Protein AF-A0ABD1U3Q6-F1 (afdb_monomer)

Structure (mmCIF, N/CA/C/O backbone):
data_AF-A0ABD1U3Q6-F1
#
_entry.id   AF-A0ABD1U3Q6-F1
#
loop_
_atom_site.group_PDB
_atom_site.id
_atom_site.type_symbol
_atom_site.label_atom_id
_atom_site.label_alt_id
_atom_site.label_comp_id
_atom_site.label_asym_id
_atom_site.label_entity_id
_atom_site.label_seq_id
_atom_site.pdbx_PDB_ins_code
_atom_site.Cartn_x
_atom_site.Cartn_y
_atom_site.Cartn_z
_atom_site.occupancy
_atom_site.B_iso_or_equiv
_atom_site.auth_seq_id
_atom_site.auth_comp_id
_atom_site.auth_asym_id
_atom_site.auth_atom_id
_atom_site.pdbx_PDB_model_num
ATOM 1 N N . MET A 1 1 ? -22.854 -35.285 -17.692 1.00 51.84 1 MET A N 1
ATOM 2 C CA . MET A 1 1 ? -22.596 -33.832 -17.817 1.00 51.84 1 MET A CA 1
ATOM 3 C C . MET A 1 1 ? -23.187 -33.390 -19.145 1.00 51.84 1 MET A C 1
ATOM 5 O O . MET A 1 1 ? -22.808 -33.959 -20.157 1.00 51.84 1 MET A O 1
ATOM 9 N N . ASN A 1 2 ? -24.172 -32.489 -19.131 1.00 74.31 2 ASN A N 1
ATOM 10 C CA . ASN A 1 2 ? -24.907 -32.081 -20.336 1.00 74.31 2 ASN A CA 1
ATOM 11 C C . ASN A 1 2 ? -24.056 -31.114 -21.170 1.00 74.31 2 ASN A C 1
ATOM 13 O O . ASN A 1 2 ? -23.515 -30.155 -20.618 1.00 74.31 2 ASN A O 1
ATOM 17 N N . ALA A 1 3 ? -23.935 -31.371 -22.475 1.00 73.62 3 ALA A N 1
ATOM 18 C CA . ALA A 1 3 ? -23.135 -30.5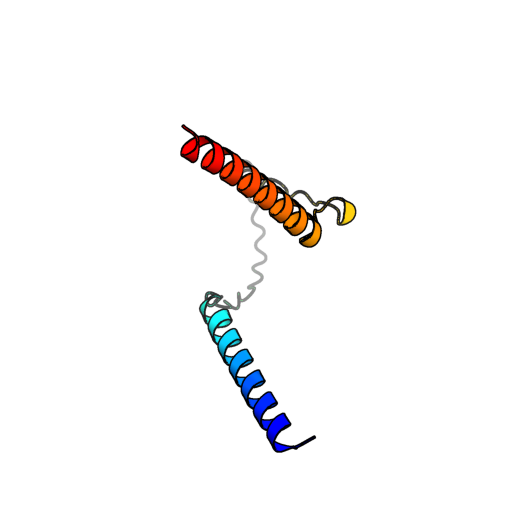61 -23.398 1.00 73.62 3 ALA A CA 1
ATOM 19 C C . ALA A 1 3 ? -23.612 -29.098 -23.441 1.00 73.62 3 ALA A C 1
ATOM 21 O O . ALA A 1 3 ? -22.793 -28.184 -23.353 1.00 73.62 3 ALA A O 1
ATOM 22 N N . ASP A 1 4 ? -24.929 -28.888 -23.419 1.00 78.56 4 ASP A N 1
ATOM 23 C CA . ASP A 1 4 ? -25.542 -27.555 -23.447 1.00 78.56 4 ASP A CA 1
ATOM 24 C C . ASP A 1 4 ? -25.165 -26.708 -22.223 1.00 78.56 4 ASP A C 1
ATOM 26 O O . ASP A 1 4 ? -24.863 -25.524 -22.341 1.00 78.56 4 ASP A O 1
ATOM 30 N N . ALA A 1 5 ? -25.076 -27.325 -21.039 1.00 80.19 5 ALA A N 1
ATOM 31 C CA . ALA A 1 5 ? -24.696 -26.625 -19.810 1.00 80.19 5 ALA A CA 1
ATOM 32 C C . ALA A 1 5 ? -23.228 -26.155 -19.837 1.00 80.19 5 ALA A C 1
ATOM 34 O O . ALA A 1 5 ? -22.880 -25.124 -19.254 1.00 80.19 5 ALA A O 1
ATOM 35 N N . MET A 1 6 ? -22.357 -26.902 -20.522 1.00 79.06 6 MET A N 1
ATOM 36 C CA . MET A 1 6 ? -20.952 -26.531 -20.706 1.00 79.06 6 MET A CA 1
ATOM 37 C C . MET A 1 6 ? -20.799 -25.433 -21.757 1.00 79.06 6 MET A C 1
ATOM 39 O O . MET A 1 6 ? -19.998 -24.514 -21.568 1.00 79.06 6 MET A O 1
ATOM 43 N N . GLU A 1 7 ? -21.589 -25.492 -22.828 1.00 82.75 7 GLU A N 1
ATOM 44 C CA . GLU A 1 7 ? -21.596 -24.458 -23.858 1.00 82.75 7 GLU A CA 1
ATOM 45 C C . GLU A 1 7 ? -22.111 -23.123 -23.308 1.00 82.75 7 GLU A C 1
ATOM 47 O O . GLU A 1 7 ? -21.489 -22.079 -23.524 1.00 82.75 7 GLU A O 1
ATOM 52 N N . GLU A 1 8 ? -23.187 -23.149 -22.523 1.00 83.56 8 GLU A N 1
ATOM 53 C CA . GLU A 1 8 ? -23.762 -21.956 -21.902 1.00 83.56 8 GLU A CA 1
ATOM 54 C C . GLU A 1 8 ? -22.801 -21.322 -20.881 1.00 83.56 8 GLU A C 1
ATOM 56 O O . GLU A 1 8 ? -22.617 -20.100 -20.853 1.00 83.56 8 GLU A O 1
ATOM 61 N N . ARG A 1 9 ? -22.100 -22.152 -20.093 1.00 86.00 9 ARG A N 1
ATOM 62 C CA . ARG A 1 9 ? -21.017 -21.690 -19.210 1.00 86.00 9 ARG A CA 1
ATOM 63 C C . ARG A 1 9 ? -19.885 -21.046 -20.012 1.00 86.00 9 ARG A C 1
ATOM 65 O O . ARG A 1 9 ? -19.376 -20.002 -19.610 1.00 86.00 9 ARG A O 1
ATOM 72 N N . GLY A 1 10 ? -19.510 -21.637 -21.145 1.00 87.94 10 GLY A N 1
ATOM 73 C CA . GLY A 1 10 ? -18.492 -21.091 -22.042 1.00 87.94 10 GLY A CA 1
ATOM 74 C C . GLY A 1 10 ? -18.889 -19.741 -22.642 1.00 87.94 10 GLY A C 1
ATOM 75 O O . GLY A 1 10 ? -18.062 -18.831 -22.687 1.00 87.94 10 GLY A O 1
ATOM 76 N N . ARG A 1 11 ? -20.155 -19.581 -23.048 1.00 88.88 11 ARG A N 1
ATOM 77 C CA . ARG A 1 11 ? -20.689 -18.305 -23.556 1.00 88.88 11 ARG A CA 1
ATOM 78 C C . ARG A 1 11 ? -20.595 -17.205 -22.500 1.00 88.88 11 ARG A C 1
ATOM 80 O O . ARG A 1 11 ? -20.008 -16.164 -22.779 1.00 88.88 11 ARG A O 1
ATOM 87 N N . ARG A 1 12 ? -21.042 -17.485 -21.271 1.00 89.12 12 ARG A N 1
ATOM 88 C CA . ARG A 1 12 ? -20.961 -16.535 -20.146 1.00 89.12 12 ARG A CA 1
ATOM 89 C C . ARG A 1 12 ? -19.528 -16.121 -19.807 1.00 89.12 12 ARG A C 1
ATOM 91 O O . ARG A 1 12 ? -19.292 -14.975 -19.441 1.00 89.12 12 ARG A O 1
ATOM 98 N N . ILE A 1 13 ? -18.564 -17.038 -19.904 1.00 92.56 13 ILE A N 1
ATOM 99 C CA . ILE A 1 13 ? -17.151 -16.725 -19.638 1.00 92.56 13 ILE A CA 1
ATOM 100 C C . ILE A 1 13 ? -16.587 -15.802 -20.721 1.00 92.56 13 ILE A C 1
ATOM 102 O O . ILE A 1 13 ? -15.936 -14.814 -20.390 1.00 92.56 13 ILE A O 1
ATOM 106 N N . ARG A 1 14 ? -16.858 -16.096 -21.999 1.00 92.75 14 ARG A N 1
ATOM 107 C CA . ARG A 1 14 ? -16.397 -15.257 -23.116 1.00 92.75 14 ARG A CA 1
ATOM 108 C C . ARG A 1 14 ? -16.978 -13.849 -23.048 1.00 92.75 14 ARG A C 1
ATOM 110 O O . ARG A 1 14 ? -16.241 -12.890 -23.223 1.00 92.75 14 ARG A O 1
ATOM 117 N N . GLU A 1 15 ? -18.264 -13.736 -22.737 1.00 90.00 15 GLU A N 1
ATOM 118 C CA . GLU A 1 15 ? -18.942 -12.448 -22.581 1.00 90.00 15 GLU A CA 1
ATOM 119 C C . GLU A 1 15 ? -18.334 -11.613 -21.442 1.00 90.00 15 GLU A C 1
ATOM 121 O O . GLU A 1 15 ? -18.021 -10.442 -21.634 1.00 90.00 15 GLU A O 1
ATOM 126 N N . LYS A 1 16 ? -18.062 -12.230 -20.283 1.00 90.25 16 LYS A N 1
ATOM 127 C CA . LYS A 1 16 ? -17.394 -11.550 -19.160 1.00 90.25 16 LYS A CA 1
ATOM 128 C C . LYS A 1 16 ? -15.972 -11.095 -19.486 1.00 90.25 16 LYS A C 1
ATOM 130 O O . LYS A 1 16 ? -15.567 -10.024 -19.048 1.00 90.25 16 LYS A O 1
ATOM 135 N N . LEU A 1 17 ? -15.212 -11.911 -20.218 1.00 90.25 17 LEU A N 1
ATOM 136 C CA . LEU A 1 17 ? -13.857 -11.554 -20.643 1.00 90.25 17 LEU A CA 1
ATOM 137 C C . LEU A 1 17 ? -13.870 -10.385 -21.629 1.00 90.25 17 LEU A C 1
ATOM 139 O O . LEU A 1 17 ? -13.052 -9.483 -21.492 1.00 90.25 17 LEU A O 1
ATOM 143 N N . LEU A 1 18 ? -14.817 -10.379 -22.569 1.00 91.50 18 LEU A N 1
ATOM 144 C CA . LEU A 1 18 ? -14.981 -9.288 -23.526 1.00 91.50 18 LEU A CA 1
ATOM 145 C C . LEU A 1 18 ? -15.315 -7.971 -22.817 1.00 91.50 18 LEU A C 1
ATOM 147 O O . LEU A 1 18 ? -14.706 -6.950 -23.114 1.00 91.50 18 LEU A O 1
ATOM 151 N N . LEU A 1 19 ? -16.238 -8.005 -21.850 1.00 89.12 19 LEU A N 1
ATOM 152 C CA . LEU A 1 19 ? -16.620 -6.818 -21.083 1.00 89.12 19 LEU A CA 1
ATOM 153 C C . LEU A 1 19 ? -15.423 -6.235 -20.317 1.00 89.12 19 LEU A C 1
ATOM 155 O O . LEU A 1 19 ? -15.173 -5.037 -20.380 1.00 89.12 19 LEU A O 1
ATOM 159 N N . ARG A 1 20 ? -14.647 -7.100 -19.650 1.00 85.38 20 ARG A N 1
ATOM 160 C CA . ARG A 1 20 ? -13.434 -6.695 -18.932 1.00 85.38 20 ARG A CA 1
ATOM 161 C C . ARG A 1 20 ? -12.386 -6.102 -19.875 1.00 85.38 20 ARG A C 1
ATOM 163 O O . ARG A 1 20 ? -11.775 -5.104 -19.528 1.00 85.38 20 ARG A O 1
ATOM 170 N N . GLN A 1 21 ? -12.181 -6.704 -21.047 1.00 85.75 21 GLN A N 1
ATOM 171 C CA . GLN A 1 21 ? -11.232 -6.189 -22.035 1.00 85.75 21 GLN A CA 1
ATOM 172 C C . GLN A 1 21 ? -11.640 -4.799 -22.534 1.00 85.75 21 GLN A C 1
ATOM 174 O O . GLN A 1 21 ? -10.779 -3.948 -22.702 1.00 85.75 21 GLN A O 1
ATOM 179 N N . GLN A 1 22 ? -12.936 -4.556 -22.744 1.00 85.31 22 GLN A N 1
ATOM 180 C CA . GLN A 1 22 ? -13.432 -3.235 -23.140 1.00 85.31 22 GLN A CA 1
ATOM 181 C C . GLN A 1 22 ? -13.263 -2.194 -22.030 1.00 85.31 22 GLN A C 1
ATOM 183 O O . GLN A 1 22 ? -12.884 -1.065 -22.316 1.00 85.31 22 GLN A O 1
ATOM 188 N N . GLU A 1 23 ? -13.515 -2.566 -20.774 1.00 81.62 23 GLU A N 1
ATOM 189 C CA . GLU A 1 23 ? -13.287 -1.689 -19.620 1.00 81.62 23 GLU A CA 1
ATOM 190 C C . GLU A 1 23 ? -11.796 -1.355 -19.451 1.00 81.62 23 GLU A C 1
ATOM 192 O O . GLU A 1 23 ? -11.443 -0.196 -19.259 1.00 81.62 23 GLU A O 1
A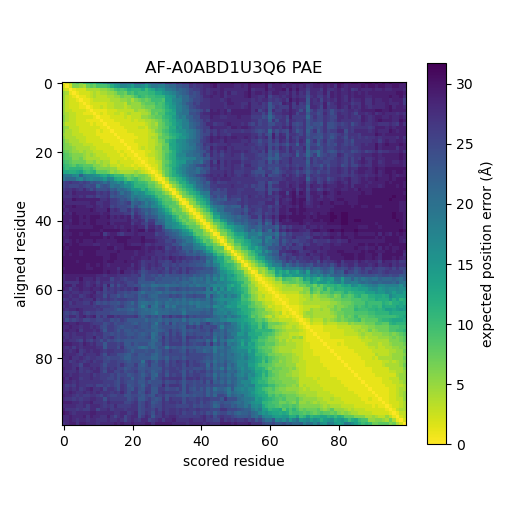TOM 197 N N . GLU A 1 24 ? -10.915 -2.348 -19.593 1.00 78.31 24 GLU A N 1
ATOM 198 C CA . GLU A 1 24 ? -9.459 -2.176 -19.527 1.00 78.31 24 GLU A CA 1
ATOM 199 C C . GLU A 1 24 ? -8.935 -1.317 -20.688 1.00 78.31 24 GLU A C 1
ATOM 201 O O . GLU A 1 24 ? -8.146 -0.406 -20.462 1.00 78.31 24 GLU A O 1
ATOM 206 N N . ALA A 1 25 ? -9.440 -1.531 -21.906 1.00 78.75 25 ALA A N 1
ATOM 207 C CA . ALA A 1 25 ? -9.097 -0.721 -23.074 1.00 78.75 25 ALA A CA 1
ATOM 208 C C . ALA A 1 25 ? -9.617 0.724 -22.981 1.00 78.75 25 ALA A C 1
ATOM 210 O O . ALA A 1 25 ? -8.990 1.619 -23.523 1.00 78.75 25 ALA A O 1
ATOM 211 N N . ALA A 1 26 ? -10.738 0.969 -22.294 1.00 76.69 26 ALA A N 1
ATOM 212 C CA . ALA A 1 26 ? -11.243 2.324 -22.058 1.00 76.69 26 ALA A CA 1
ATOM 213 C C . ALA A 1 26 ? -10.488 3.062 -20.935 1.00 76.69 26 ALA A C 1
ATOM 215 O O . ALA A 1 26 ? -10.534 4.290 -20.870 1.00 76.69 26 ALA A O 1
ATOM 216 N N . LEU A 1 27 ? -9.843 2.322 -20.026 1.00 70.12 27 LEU A N 1
ATOM 217 C CA . LEU A 1 27 ? -9.031 2.863 -18.930 1.00 70.12 27 LEU A CA 1
ATOM 218 C C . LEU A 1 27 ? -7.563 3.068 -19.319 1.00 70.12 27 LEU A C 1
ATOM 220 O O . LEU A 1 27 ? -6.886 3.881 -18.691 1.00 70.12 27 LEU A O 1
ATOM 224 N N . MET A 1 28 ? -7.077 2.343 -20.326 1.00 60.97 28 MET A N 1
ATOM 225 C CA . MET A 1 28 ? -5.802 2.626 -20.975 1.00 60.97 28 MET A CA 1
ATOM 226 C C . MET A 1 28 ? -6.016 3.845 -21.887 1.00 60.97 28 MET A C 1
ATOM 228 O O . MET A 1 28 ? -6.803 3.743 -22.828 1.00 60.97 28 MET A O 1
ATOM 232 N N . PRO A 1 29 ? -5.393 5.010 -21.628 1.00 58.53 29 PRO A N 1
ATOM 233 C CA . PRO A 1 29 ? -5.323 6.040 -22.660 1.00 58.53 29 PRO A CA 1
ATOM 234 C C . PRO A 1 29 ? -4.6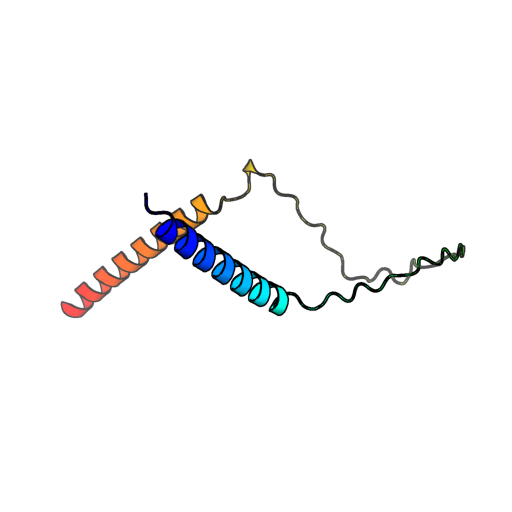89 5.412 -23.909 1.00 58.53 29 PRO A C 1
ATOM 236 O O . PRO A 1 29 ? -3.787 4.587 -23.769 1.00 58.53 29 PRO A O 1
ATOM 239 N N . GLU A 1 30 ? -5.182 5.750 -25.104 1.00 58.53 30 GLU A N 1
ATOM 240 C CA . GLU A 1 30 ? -4.501 5.404 -26.355 1.00 58.53 30 GLU A CA 1
ATOM 241 C C . GLU A 1 30 ? -3.068 5.945 -26.250 1.00 58.53 30 GLU A C 1
ATOM 243 O O . GLU A 1 30 ? -2.845 7.149 -26.356 1.00 58.53 30 GLU A O 1
ATOM 248 N N . GLU A 1 31 ? -2.100 5.076 -25.951 1.00 51.78 31 GLU A N 1
ATOM 249 C CA . GLU A 1 31 ? -0.708 5.366 -26.256 1.00 51.78 31 GLU A CA 1
ATOM 250 C C . GLU A 1 31 ? -0.663 5.386 -27.782 1.00 51.78 31 GLU A C 1
ATOM 252 O O . GLU A 1 31 ? -0.722 4.340 -28.429 1.00 51.78 31 GLU A O 1
ATOM 257 N N . GLU A 1 32 ? -0.691 6.587 -28.361 1.00 48.53 32 GLU A N 1
ATOM 258 C CA . GLU A 1 32 ? -0.276 6.783 -29.741 1.00 48.53 32 GLU A CA 1
ATOM 259 C C . GLU A 1 32 ? 1.135 6.193 -29.834 1.00 48.53 32 GLU A C 1
ATOM 261 O O . GLU A 1 32 ? 2.094 6.754 -29.304 1.00 48.53 32 GLU A O 1
ATOM 266 N N . GLU A 1 33 ? 1.251 5.011 -30.443 1.00 48.59 33 GLU A N 1
ATOM 267 C CA . GLU A 1 33 ? 2.515 4.511 -30.968 1.00 48.59 33 GLU A CA 1
ATOM 268 C C . GLU A 1 33 ? 2.924 5.487 -32.081 1.00 48.59 33 GLU A C 1
ATOM 270 O O . GLU A 1 33 ? 2.687 5.248 -33.265 1.00 48.59 33 GLU A O 1
ATOM 275 N N . GLU A 1 34 ? 3.482 6.641 -31.706 1.00 43.41 34 GLU A N 1
ATOM 276 C CA . GLU A 1 34 ? 4.362 7.377 -32.601 1.00 43.41 34 GLU A CA 1
ATOM 277 C C . GLU A 1 34 ? 5.507 6.413 -32.917 1.00 43.41 34 GLU A C 1
ATOM 279 O O . GLU A 1 34 ? 6.385 6.161 -32.089 1.00 43.41 34 GLU A O 1
ATOM 284 N N . GLU A 1 35 ? 5.465 5.819 -34.113 1.00 46.91 35 GLU A N 1
ATOM 285 C CA . GLU A 1 35 ? 6.662 5.312 -34.769 1.00 46.91 35 GLU A CA 1
ATOM 286 C C . GLU A 1 35 ? 7.625 6.499 -34.864 1.00 46.91 35 GLU A C 1
ATOM 288 O O . GLU A 1 35 ? 7.561 7.310 -35.787 1.00 46.91 35 GLU A O 1
ATOM 293 N N . VAL A 1 36 ? 8.483 6.646 -33.856 1.00 48.28 36 VAL A N 1
ATOM 294 C CA . VAL A 1 36 ? 9.643 7.521 -33.937 1.00 48.28 36 VAL A CA 1
ATOM 295 C C . VAL A 1 36 ? 10.523 6.895 -35.012 1.00 48.28 36 VAL A C 1
ATOM 297 O O . VAL A 1 36 ? 11.209 5.904 -34.764 1.00 48.28 36 VAL A O 1
ATOM 300 N N . GLU A 1 37 ? 10.447 7.424 -36.234 1.00 44.59 37 GLU A N 1
ATOM 301 C CA . GLU A 1 37 ? 11.503 7.254 -37.225 1.00 44.59 37 GLU A CA 1
ATOM 302 C C . GLU A 1 37 ? 12.794 7.718 -36.541 1.00 44.59 37 GLU A C 1
ATOM 304 O O . GLU A 1 37 ? 13.013 8.911 -36.331 1.00 44.59 37 GLU A O 1
ATOM 309 N N . GLU A 1 38 ? 13.617 6.762 -36.106 1.00 44.12 38 GLU A N 1
ATOM 310 C CA . GLU A 1 38 ? 14.991 7.018 -35.694 1.00 44.12 38 GLU A CA 1
ATOM 311 C C . GLU A 1 38 ? 15.761 7.472 -36.945 1.00 44.12 38 GLU A C 1
ATOM 313 O O . GLU A 1 38 ? 16.442 6.688 -37.607 1.00 44.12 38 GLU A O 1
ATOM 318 N N . GLU A 1 39 ? 15.630 8.747 -37.317 1.00 44.03 39 GLU A N 1
ATOM 319 C CA . GLU A 1 39 ? 16.665 9.410 -38.100 1.00 44.03 39 GLU A CA 1
ATOM 320 C C . GLU A 1 39 ? 17.896 9.507 -37.191 1.00 44.03 39 GLU A C 1
ATOM 322 O O . GLU A 1 39 ? 17.994 10.377 -36.324 1.00 44.03 39 GLU A O 1
ATOM 327 N N . GLU A 1 40 ? 18.832 8.569 -37.359 1.00 45.78 40 GLU A N 1
ATOM 328 C CA . GLU A 1 40 ? 20.200 8.686 -36.854 1.00 45.78 40 GLU A CA 1
ATOM 329 C C . GLU A 1 40 ? 20.884 9.895 -37.529 1.00 45.78 40 GLU A C 1
ATOM 331 O O . GLU A 1 40 ? 21.704 9.756 -38.438 1.00 45.78 40 GLU A O 1
ATOM 336 N N . GLU A 1 41 ? 20.552 11.116 -37.100 1.00 44.81 41 GLU A N 1
ATOM 337 C CA . GLU A 1 41 ? 21.426 12.268 -37.297 1.00 44.81 41 GLU A CA 1
ATOM 338 C C . GLU A 1 41 ? 22.608 12.126 -36.332 1.00 44.81 41 GLU A C 1
ATOM 340 O O . GLU A 1 41 ? 22.553 12.511 -35.161 1.00 44.81 41 GLU A O 1
ATOM 345 N N . GLU A 1 42 ? 23.705 11.566 -36.842 1.00 49.19 42 GLU A N 1
ATOM 346 C CA . GLU A 1 42 ? 25.032 11.597 -36.222 1.00 49.19 42 GLU A CA 1
ATOM 347 C C . GLU A 1 42 ? 25.529 13.057 -36.175 1.00 49.19 42 GLU A C 1
ATOM 349 O O . GLU A 1 42 ? 26.351 13.504 -36.975 1.00 49.19 42 GLU A O 1
ATOM 354 N N . SER A 1 43 ? 24.961 13.851 -35.267 1.00 56.47 43 SER A N 1
ATOM 355 C CA . SER A 1 43 ? 25.392 15.218 -35.000 1.00 56.47 43 SER A CA 1
ATOM 356 C C . SER A 1 43 ? 26.296 15.230 -33.767 1.00 56.47 43 SER A C 1
ATOM 358 O O . SER A 1 43 ? 25.865 15.045 -32.630 1.00 56.47 43 SER A O 1
ATOM 360 N N . GLU A 1 44 ? 27.593 15.446 -33.984 1.00 57.34 44 GLU A N 1
ATOM 361 C CA . GLU A 1 44 ? 28.540 15.716 -32.900 1.00 57.34 44 GLU A CA 1
ATOM 362 C C . GLU A 1 44 ? 28.292 17.133 -32.345 1.00 57.34 44 GLU A C 1
ATOM 364 O O . GLU A 1 44 ? 28.980 18.094 -32.692 1.00 57.34 44 GLU A O 1
ATOM 369 N N . TYR A 1 45 ? 27.270 17.287 -31.497 1.00 59.75 45 TYR A N 1
ATOM 370 C CA . TYR A 1 45 ? 27.072 18.507 -30.713 1.00 59.75 45 TYR A CA 1
ATOM 371 C C . TYR A 1 45 ? 27.950 18.465 -29.456 1.00 59.75 45 TYR A C 1
ATOM 373 O O . TYR A 1 45 ? 27.688 17.714 -28.518 1.00 59.75 45 TYR A O 1
ATOM 381 N N . GLU A 1 46 ? 28.961 19.335 -29.387 1.00 58.53 46 GLU A N 1
ATOM 382 C CA . GLU A 1 46 ? 29.602 19.695 -28.118 1.00 58.53 46 GLU A CA 1
ATOM 383 C C . GLU A 1 46 ? 28.605 20.510 -27.276 1.00 58.53 46 GLU A C 1
ATOM 385 O O . GLU A 1 46 ? 28.572 21.743 -27.303 1.00 58.53 46 GLU A O 1
ATOM 390 N N . THR A 1 47 ? 27.736 19.830 -26.527 1.00 59.00 47 THR A N 1
ATOM 391 C CA . THR A 1 47 ? 26.897 20.492 -25.527 1.00 59.00 47 THR A CA 1
ATOM 392 C C . THR A 1 47 ? 27.786 20.981 -24.382 1.00 59.00 47 THR A C 1
ATOM 394 O O . THR A 1 47 ? 28.202 20.186 -23.540 1.00 59.00 47 THR A O 1
ATOM 397 N N . ASN A 1 48 ? 28.042 22.291 -24.294 1.00 60.19 48 ASN A N 1
ATOM 398 C CA . ASN A 1 48 ? 28.643 22.948 -23.120 1.00 60.19 48 ASN A CA 1
ATOM 399 C C . ASN A 1 48 ? 27.642 23.009 -21.938 1.00 60.19 48 ASN A C 1
ATOM 401 O O . ASN A 1 48 ? 27.432 24.049 -21.318 1.00 60.19 48 ASN A O 1
ATOM 405 N N . SER A 1 49 ? 26.950 21.896 -21.673 1.00 60.06 49 SER A N 1
ATOM 406 C CA . SER A 1 49 ? 25.798 21.780 -20.771 1.00 60.06 49 SER A CA 1
ATOM 407 C C . SER A 1 49 ? 26.213 21.603 -19.304 1.00 60.06 49 SER A C 1
ATOM 409 O O . SER A 1 49 ? 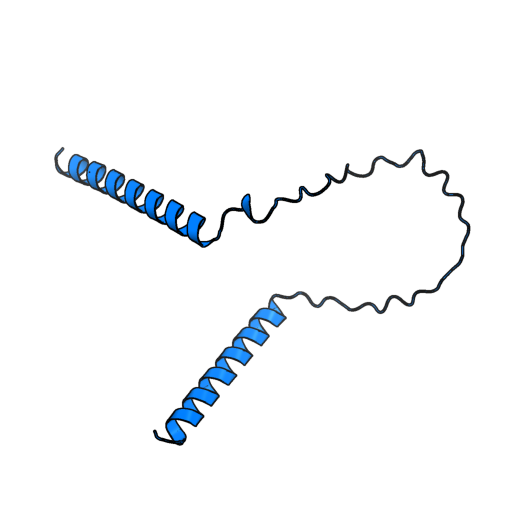25.571 20.870 -18.553 1.00 60.06 49 SER A O 1
ATOM 411 N N . GLU A 1 50 ? 27.290 22.265 -18.877 1.00 58.56 50 GLU A N 1
ATOM 412 C CA . GLU A 1 50 ? 27.673 22.313 -17.460 1.00 58.56 50 GLU A CA 1
ATOM 413 C C . GLU A 1 50 ?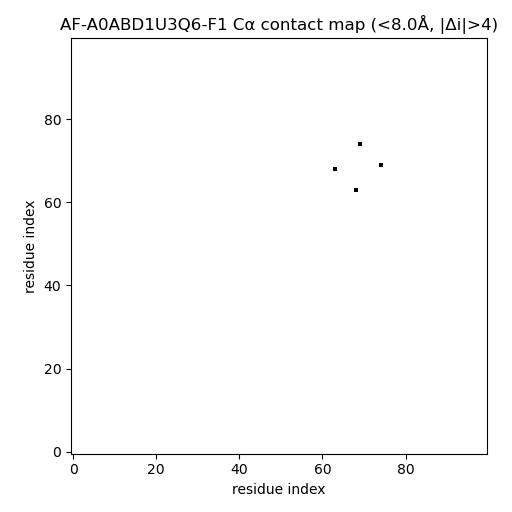 26.839 23.355 -16.678 1.00 58.56 50 GLU A C 1
ATOM 415 O O . GLU A 1 50 ? 26.755 23.282 -15.455 1.00 58.56 50 GLU A O 1
ATOM 420 N N . GLU A 1 51 ? 26.147 24.281 -17.362 1.00 55.16 51 GLU A N 1
ATOM 421 C CA . GLU A 1 51 ? 25.406 25.385 -16.720 1.00 55.16 51 GLU A CA 1
ATOM 422 C C . GLU A 1 51 ? 23.880 25.159 -16.577 1.00 55.16 51 GLU A C 1
ATOM 424 O O . GLU A 1 51 ? 23.225 25.882 -15.830 1.00 55.16 51 GLU A O 1
ATOM 429 N N . GLU A 1 52 ? 23.302 24.113 -17.186 1.00 53.06 52 GLU A N 1
ATOM 430 C CA . GLU A 1 52 ? 21.861 23.789 -17.075 1.00 53.06 52 GLU A CA 1
ATOM 431 C C . GLU A 1 52 ? 21.586 22.464 -16.336 1.00 53.06 52 GLU A C 1
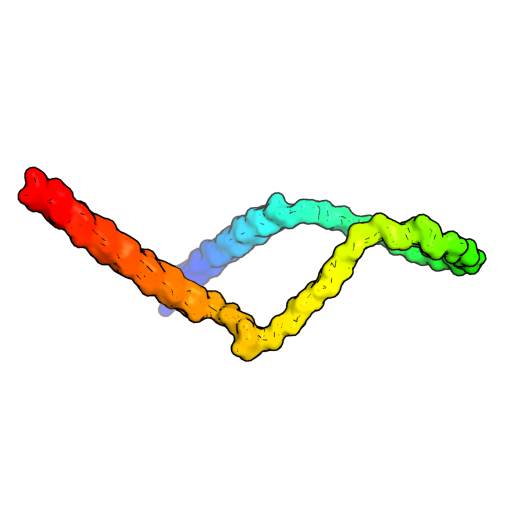ATOM 433 O O . GLU A 1 52 ? 20.529 21.852 -16.460 1.00 53.06 52 GLU A O 1
ATOM 438 N N . MET A 1 53 ? 22.508 22.003 -15.486 1.00 58.22 53 MET A N 1
ATOM 439 C CA . MET A 1 53 ? 22.242 20.875 -14.583 1.00 58.22 53 MET A CA 1
ATOM 440 C C . MET A 1 53 ? 21.476 21.330 -13.327 1.00 58.22 53 MET A C 1
ATOM 442 O O . MET A 1 53 ? 21.818 20.976 -12.202 1.00 58.22 53 MET A O 1
ATOM 446 N N . MET A 1 54 ? 20.419 22.124 -13.500 1.00 60.88 54 MET A N 1
ATOM 447 C CA . MET A 1 54 ? 19.418 22.349 -12.450 1.00 60.88 54 MET A CA 1
ATOM 448 C C . MET A 1 54 ? 18.122 21.600 -12.784 1.00 60.88 54 MET A C 1
ATOM 450 O O . MET A 1 54 ? 17.017 22.064 -12.520 1.00 60.88 54 MET A O 1
ATOM 454 N N . GLY A 1 55 ? 18.268 20.406 -13.368 1.00 65.19 55 GLY A N 1
ATOM 455 C CA . GLY A 1 55 ? 17.206 19.414 -13.430 1.00 65.19 55 GLY A CA 1
ATOM 456 C C . GLY A 1 55 ? 16.825 18.991 -12.015 1.00 65.19 55 GLY A C 1
ATOM 457 O O . GLY A 1 55 ? 17.690 18.821 -11.153 1.00 65.19 55 GLY A O 1
ATOM 458 N N . ILE A 1 56 ? 15.523 18.847 -11.763 1.00 68.31 56 ILE A N 1
ATOM 459 C CA . ILE A 1 56 ? 14.985 18.266 -10.528 1.00 68.31 56 ILE A CA 1
ATOM 460 C C . ILE A 1 56 ? 15.835 17.041 -10.193 1.00 68.31 56 ILE A C 1
ATOM 462 O O . ILE A 1 56 ? 15.947 16.139 -11.021 1.00 68.31 56 ILE A O 1
ATOM 466 N N . ALA A 1 57 ? 16.470 17.028 -9.019 1.00 75.88 57 ALA A N 1
ATOM 467 C CA . ALA A 1 57 ? 17.301 15.907 -8.607 1.00 75.88 57 ALA A CA 1
ATOM 468 C C . ALA A 1 57 ? 16.449 14.632 -8.648 1.00 75.88 57 ALA A C 1
ATOM 470 O O . ALA A 1 57 ? 15.610 14.408 -7.773 1.00 75.88 57 ALA A O 1
ATOM 471 N N . MET A 1 58 ? 16.621 13.820 -9.694 1.00 79.44 58 MET A N 1
ATOM 472 C CA . MET A 1 58 ? 15.908 12.560 -9.826 1.00 79.44 58 MET A CA 1
ATOM 473 C C . MET A 1 58 ? 16.404 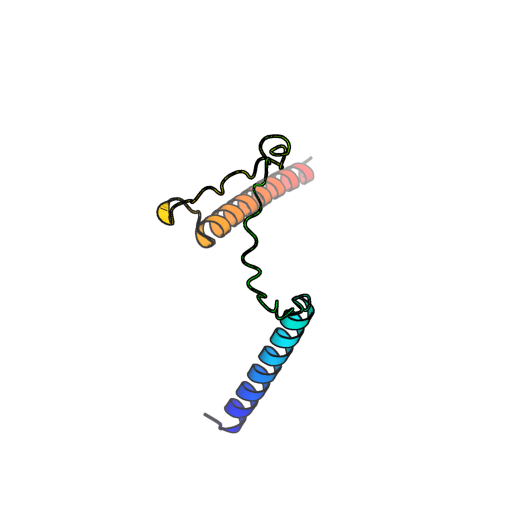11.647 -8.710 1.00 79.44 58 MET A C 1
ATOM 475 O O . MET A 1 58 ? 17.542 11.175 -8.717 1.00 79.44 58 MET A O 1
ATOM 479 N N . VAL A 1 59 ? 15.561 11.446 -7.698 1.00 84.12 59 VAL A N 1
ATOM 480 C CA . VAL A 1 59 ? 15.877 10.548 -6.592 1.00 84.12 59 VAL A CA 1
ATOM 481 C C . VAL A 1 59 ? 15.933 9.136 -7.155 1.00 84.12 59 VAL A C 1
ATOM 483 O O . VAL A 1 59 ? 14.950 8.624 -7.688 1.00 84.12 59 VAL A O 1
ATOM 486 N N . LYS A 1 60 ? 17.098 8.498 -7.034 1.00 87.81 60 LYS A N 1
ATOM 487 C CA . LYS A 1 60 ? 17.279 7.106 -7.440 1.00 87.81 60 LYS A CA 1
ATOM 488 C C . LYS A 1 60 ? 16.257 6.228 -6.713 1.00 87.81 60 LYS A C 1
ATOM 490 O O . LYS A 1 60 ? 16.212 6.223 -5.483 1.00 87.81 60 LYS A O 1
ATOM 495 N N . SER A 1 61 ? 15.470 5.462 -7.468 1.00 87.75 61 SER A N 1
ATOM 496 C CA . SER A 1 61 ? 14.525 4.503 -6.895 1.00 87.75 61 SER A CA 1
ATOM 497 C C . SER A 1 61 ? 15.259 3.498 -6.006 1.00 87.75 61 SER A C 1
ATOM 499 O O . SER A 1 61 ? 16.280 2.931 -6.412 1.00 87.75 61 SER A O 1
ATOM 501 N N . VAL A 1 62 ? 14.730 3.239 -4.814 1.00 89.31 62 VAL A N 1
ATOM 502 C CA . VAL A 1 62 ? 15.287 2.239 -3.899 1.00 89.31 62 VAL A CA 1
ATOM 503 C C . VAL A 1 62 ? 14.784 0.855 -4.302 1.00 89.31 62 VAL A C 1
ATOM 505 O O . VAL A 1 62 ? 13.582 0.606 -4.353 1.00 89.31 62 VAL A O 1
ATOM 508 N N . PHE A 1 63 ? 15.706 -0.066 -4.577 1.00 92.31 63 PHE A N 1
ATOM 509 C CA . PHE A 1 63 ? 15.369 -1.466 -4.814 1.00 92.31 63 PHE A CA 1
ATOM 510 C C . PHE A 1 63 ? 15.250 -2.209 -3.479 1.00 92.31 63 PHE A C 1
ATOM 512 O O . PHE A 1 63 ? 16.247 -2.406 -2.790 1.00 92.31 63 PHE A O 1
ATOM 519 N N . VAL A 1 64 ? 14.040 -2.645 -3.131 1.00 90.44 64 VAL A N 1
ATOM 520 C CA . VAL A 1 64 ? 13.773 -3.463 -1.933 1.00 90.44 64 VAL A CA 1
ATOM 521 C C . VAL A 1 64 ? 13.819 -4.946 -2.307 1.00 90.44 64 VAL A C 1
ATOM 523 O O . VAL A 1 64 ? 13.218 -5.329 -3.317 1.00 90.44 64 VAL A O 1
ATOM 526 N N . SER A 1 65 ? 14.491 -5.806 -1.537 1.00 94.44 65 SER A N 1
ATOM 527 C CA . SER A 1 65 ? 14.539 -7.247 -1.841 1.00 94.44 65 SER A CA 1
ATOM 528 C C . SER A 1 65 ? 13.194 -7.938 -1.568 1.00 94.44 65 SER A C 1
ATOM 530 O O . SER A 1 65 ? 12.386 -7.455 -0.785 1.00 94.44 65 SER A O 1
ATOM 532 N N . LYS A 1 66 ? 12.919 -9.090 -2.201 1.00 89.19 66 LYS A N 1
ATOM 533 C CA . LYS A 1 66 ? 11.639 -9.807 -2.008 1.00 89.19 66 LYS A CA 1
ATOM 534 C C . LYS A 1 66 ? 11.384 -10.220 -0.555 1.00 89.19 66 LYS A C 1
ATOM 536 O O . LYS A 1 66 ? 10.229 -10.292 -0.165 1.00 89.19 66 LYS A O 1
ATOM 541 N N . SER A 1 67 ? 12.439 -10.495 0.208 1.00 88.56 67 SER A N 1
ATOM 542 C CA . SER A 1 67 ? 12.342 -10.903 1.613 1.00 88.56 67 SER A CA 1
ATOM 543 C C . SER A 1 67 ? 11.977 -9.747 2.546 1.00 88.56 67 SER A C 1
ATOM 545 O O . SER A 1 67 ? 11.486 -9.991 3.639 1.00 88.56 67 SER A O 1
ATOM 547 N N . GLU A 1 68 ? 12.237 -8.509 2.125 1.00 87.56 68 GLU A N 1
ATOM 548 C CA . GLU A 1 68 ? 11.985 -7.284 2.897 1.00 87.56 68 GLU A CA 1
ATOM 549 C C . GLU A 1 68 ? 10.680 -6.589 2.487 1.00 87.56 68 GLU A C 1
ATOM 551 O O . GLU A 1 68 ? 10.299 -5.589 3.086 1.00 87.56 68 GLU A O 1
ATOM 556 N N . ARG A 1 69 ? 10.005 -7.083 1.442 1.00 90.69 69 ARG A N 1
ATOM 557 C CA . ARG A 1 69 ? 8.714 -6.554 0.996 1.00 90.69 69 ARG A CA 1
ATOM 558 C C . ARG A 1 69 ? 7.596 -7.229 1.770 1.00 90.69 69 ARG A C 1
ATOM 560 O O . ARG A 1 69 ? 7.513 -8.458 1.784 1.00 90.69 69 ARG A O 1
ATOM 567 N N . ASP A 1 70 ? 6.683 -6.428 2.301 1.00 90.75 70 ASP A N 1
ATOM 568 C CA . ASP A 1 70 ? 5.427 -6.951 2.817 1.00 90.75 70 ASP A CA 1
ATOM 569 C C . ASP A 1 70 ? 4.642 -7.640 1.700 1.00 90.75 70 ASP A C 1
ATOM 571 O O . ASP A 1 70 ? 4.559 -7.167 0.560 1.00 90.75 70 ASP A O 1
ATOM 575 N N . THR A 1 71 ? 4.064 -8.794 2.025 1.00 91.19 71 THR A N 1
ATOM 576 C CA . THR A 1 71 ? 3.171 -9.485 1.097 1.00 91.19 71 THR A CA 1
ATOM 577 C C . THR A 1 71 ? 1.752 -8.965 1.271 1.00 91.19 71 THR A C 1
ATOM 579 O O . THR A 1 71 ? 1.336 -8.601 2.369 1.00 91.19 71 THR A O 1
ATOM 582 N N . ILE A 1 72 ? 0.963 -9.007 0.197 1.00 90.69 72 ILE A N 1
ATOM 583 C CA . ILE A 1 72 ? -0.460 -8.635 0.243 1.00 90.69 72 ILE A CA 1
ATOM 584 C C . ILE A 1 72 ? -1.198 -9.432 1.335 1.00 90.69 72 ILE A C 1
ATOM 586 O O . ILE A 1 72 ? -2.064 -8.895 2.014 1.00 90.69 72 ILE A O 1
ATOM 590 N N . SER A 1 73 ? -0.824 -10.697 1.555 1.00 88.88 73 SER A N 1
ATOM 591 C CA . SER A 1 73 ? -1.438 -11.532 2.592 1.00 88.88 73 SER A CA 1
ATOM 592 C C . SER A 1 73 ? -1.133 -11.050 4.013 1.00 88.88 73 SER A C 1
ATOM 594 O O . SER A 1 73 ? -2.017 -11.106 4.865 1.00 88.88 73 SER A O 1
ATOM 596 N N . GLU A 1 74 ? 0.097 -10.602 4.280 1.00 90.44 74 GLU A N 1
ATOM 597 C CA . GLU A 1 74 ? 0.474 -10.036 5.583 1.00 90.44 74 GLU A CA 1
ATOM 598 C C . GLU A 1 74 ? -0.293 -8.736 5.839 1.00 90.44 74 GLU A C 1
ATOM 600 O O . GLU A 1 74 ? -0.898 -8.578 6.898 1.00 90.44 74 GLU A O 1
ATOM 605 N N . HIS A 1 75 ? -0.356 -7.855 4.835 1.00 92.88 75 HIS A N 1
ATOM 606 C CA . HIS A 1 75 ? -1.073 -6.586 4.944 1.00 92.88 75 HIS A CA 1
ATOM 607 C C . HIS A 1 75 ? -2.565 -6.791 5.233 1.00 92.88 75 HIS A C 1
ATOM 609 O O . HIS A 1 75 ? -3.108 -6.202 6.162 1.00 92.88 75 HIS A O 1
ATOM 615 N N . VAL A 1 76 ? -3.230 -7.672 4.480 1.00 94.38 76 VAL A N 1
ATOM 616 C CA . VAL A 1 76 ? -4.660 -7.968 4.677 1.00 94.38 76 VAL A CA 1
ATOM 617 C C . VAL A 1 76 ? -4.930 -8.536 6.074 1.00 94.38 76 VAL A C 1
ATOM 619 O O . VAL A 1 76 ? -5.955 -8.222 6.677 1.00 94.38 76 VAL A O 1
ATOM 622 N N . ARG A 1 77 ? -4.020 -9.361 6.608 1.00 94.50 77 ARG A N 1
ATOM 623 C CA . ARG A 1 77 ? -4.147 -9.912 7.962 1.00 94.50 77 ARG A CA 1
ATOM 624 C C . ARG A 1 77 ? -4.045 -8.819 9.026 1.00 94.50 77 ARG A C 1
ATOM 626 O O . ARG A 1 77 ? -4.877 -8.799 9.928 1.00 94.50 77 ARG A O 1
ATOM 633 N N . LEU A 1 78 ? -3.054 -7.936 8.911 1.00 94.06 78 LEU A N 1
ATOM 634 C CA . LEU A 1 78 ? -2.857 -6.820 9.841 1.00 94.06 78 LEU A CA 1
ATOM 635 C C . LEU A 1 78 ? -4.045 -5.852 9.817 1.00 94.06 78 LEU A C 1
ATOM 637 O O . LEU A 1 78 ? -4.567 -5.498 10.868 1.00 94.06 78 LEU A O 1
ATOM 641 N N . GLU A 1 79 ? -4.536 -5.500 8.630 1.00 94.00 79 GLU A N 1
ATOM 642 C CA . GLU A 1 79 ? -5.685 -4.602 8.479 1.00 94.00 79 GLU A CA 1
ATOM 643 C C . GLU A 1 79 ? -6.979 -5.208 9.058 1.00 94.00 79 GLU A C 1
ATOM 645 O O . GLU A 1 79 ? -7.802 -4.514 9.656 1.00 94.00 79 GLU A O 1
ATOM 650 N N . ALA A 1 80 ? -7.174 -6.523 8.907 1.00 96.31 80 ALA A N 1
ATOM 651 C CA . ALA A 1 80 ? -8.314 -7.214 9.506 1.00 96.31 80 ALA A CA 1
ATOM 652 C C . ALA A 1 80 ? -8.239 -7.236 11.042 1.00 96.31 80 ALA A C 1
ATOM 654 O O . ALA A 1 80 ? -9.267 -7.096 11.708 1.00 96.31 80 ALA A O 1
ATOM 655 N N . GLU A 1 81 ? -7.039 -7.402 11.600 1.00 94.44 81 GLU A N 1
ATOM 656 C CA . GLU A 1 81 ? -6.797 -7.338 13.044 1.00 94.44 81 GLU A CA 1
ATOM 657 C C . GLU A 1 81 ? -7.072 -5.932 13.595 1.00 94.44 81 GLU A C 1
ATOM 659 O O . GLU A 1 81 ? -7.771 -5.794 14.601 1.00 94.44 81 GLU A O 1
ATOM 664 N N . GLU A 1 82 ? -6.607 -4.894 12.896 1.00 94.81 82 GLU A N 1
ATOM 665 C CA . GLU A 1 82 ? -6.868 -3.494 13.239 1.00 94.81 82 GLU A CA 1
ATOM 666 C C . GLU A 1 82 ? -8.371 -3.196 13.260 1.00 94.81 82 GLU A C 1
ATOM 668 O O . GLU A 1 82 ? -8.897 -2.735 14.276 1.00 94.81 82 GLU A O 1
ATOM 673 N N . ARG A 1 83 ? -9.099 -3.566 12.198 1.00 96.44 83 ARG A N 1
ATOM 674 C CA . ARG A 1 83 ? -10.558 -3.378 12.142 1.00 96.44 83 ARG A CA 1
ATOM 675 C C . ARG A 1 83 ? -11.294 -4.108 13.263 1.00 96.44 83 ARG A C 1
ATOM 677 O O . ARG A 1 83 ? -12.219 -3.551 13.850 1.00 96.44 83 ARG A O 1
ATOM 684 N N . ALA A 1 84 ? -10.891 -5.335 13.593 1.00 96.88 84 ALA A N 1
ATOM 685 C CA . ALA A 1 84 ? -11.506 -6.081 14.689 1.00 96.88 84 ALA A CA 1
ATOM 686 C C . ALA A 1 84 ? -11.301 -5.384 16.046 1.00 96.88 84 ALA A C 1
ATOM 688 O O . ALA A 1 84 ? -12.214 -5.356 16.877 1.00 96.88 84 ALA A O 1
ATOM 689 N N . LEU A 1 85 ? -10.120 -4.796 16.267 1.00 96.88 85 LEU A N 1
ATOM 690 C CA . LEU A 1 85 ? -9.825 -4.024 17.471 1.00 96.88 85 LEU A CA 1
ATOM 691 C C . LEU A 1 85 ? -10.676 -2.748 17.536 1.00 96.88 85 LEU A C 1
ATOM 693 O O . LEU A 1 85 ? -11.275 -2.457 18.574 1.00 96.88 85 LEU A O 1
ATOM 697 N N . GLU A 1 86 ? -10.764 -2.009 16.430 1.00 96.06 86 GLU A N 1
ATOM 698 C CA . GLU A 1 86 ? -11.585 -0.800 16.336 1.00 96.06 86 GLU A CA 1
ATOM 699 C C . GLU A 1 86 ? -13.064 -1.091 16.611 1.00 96.06 86 GLU A C 1
ATOM 701 O O . GLU A 1 86 ? -13.706 -0.376 17.387 1.00 96.06 86 GLU A O 1
ATOM 706 N N . GLU A 1 87 ? -13.606 -2.165 16.034 1.00 96.56 87 GLU A N 1
ATOM 707 C CA . GLU A 1 87 ? -14.984 -2.594 16.277 1.00 96.56 87 GLU A CA 1
ATOM 708 C C . GLU A 1 87 ? -15.215 -2.992 17.738 1.00 96.56 87 GLU A C 1
ATOM 710 O O . GLU A 1 87 ? -16.234 -2.614 18.325 1.00 96.56 87 GLU A O 1
ATOM 715 N N . ALA A 1 88 ? -14.266 -3.700 18.357 1.00 95.44 88 ALA A N 1
ATOM 716 C CA . ALA A 1 88 ? -14.350 -4.064 19.767 1.00 95.44 88 ALA A CA 1
ATOM 717 C C . ALA A 1 88 ? -14.367 -2.820 20.669 1.00 95.44 88 ALA A C 1
ATOM 719 O O . ALA A 1 88 ? -15.226 -2.701 21.548 1.00 95.44 88 ALA A O 1
ATOM 720 N N . VAL A 1 89 ? -13.474 -1.858 20.419 1.00 96.50 89 VAL A N 1
ATOM 721 C CA . VAL A 1 89 ? -13.432 -0.586 21.157 1.00 96.50 89 VAL A CA 1
ATOM 722 C C . VAL A 1 89 ? -14.726 0.198 20.954 1.00 96.50 89 VAL A C 1
ATOM 724 O O . VAL A 1 89 ? -15.307 0.691 21.924 1.00 96.50 89 VAL A O 1
ATOM 727 N N . LYS A 1 90 ? -15.217 0.283 19.714 1.00 96.12 90 LYS A N 1
ATOM 728 C CA . LYS A 1 90 ? -16.478 0.955 19.389 1.00 96.12 90 LYS A CA 1
ATOM 729 C C . LYS A 1 90 ? -17.648 0.336 20.150 1.00 96.12 90 LYS A C 1
ATOM 731 O O . LYS A 1 90 ? -18.419 1.073 20.762 1.00 96.12 90 LYS A O 1
ATOM 736 N N . LYS A 1 91 ? -17.743 -0.995 20.169 1.00 94.31 91 LYS A N 1
ATOM 737 C CA . LYS A 1 91 ? -18.792 -1.720 20.891 1.00 94.31 91 LYS A CA 1
ATOM 738 C C . LYS A 1 91 ? -18.727 -1.464 22.398 1.00 94.31 91 LYS A C 1
ATOM 740 O O . LYS A 1 91 ? -19.747 -1.146 22.995 1.00 94.31 91 LYS A O 1
ATOM 745 N N . MET A 1 92 ? -17.537 -1.507 23.002 1.00 92.50 92 MET A N 1
ATOM 746 C CA . MET A 1 92 ? -17.368 -1.191 24.428 1.00 92.50 92 MET A CA 1
ATOM 747 C C . MET A 1 92 ? -17.795 0.246 24.765 1.00 92.50 92 MET A C 1
ATOM 749 O O . MET A 1 92 ? -18.384 0.499 25.817 1.00 92.50 92 MET A O 1
ATOM 753 N N . MET A 1 93 ? -17.484 1.204 23.888 1.00 91.38 93 MET A N 1
ATOM 754 C CA . MET A 1 93 ? -17.891 2.599 24.071 1.00 91.38 93 MET A CA 1
ATOM 755 C C . MET A 1 93 ? -19.402 2.778 23.912 1.00 91.38 93 MET A C 1
ATOM 757 O O . MET A 1 93 ? -19.999 3.565 24.644 1.00 91.38 93 MET A O 1
ATOM 761 N N . GLU A 1 94 ? -20.022 2.058 22.978 1.00 91.56 94 GLU A N 1
ATOM 762 C CA . GLU A 1 94 ? -21.472 2.054 22.784 1.00 91.56 94 GLU A CA 1
ATOM 763 C C . GLU A 1 94 ? -22.201 1.449 23.989 1.00 91.56 94 GLU A C 1
ATOM 765 O O . GLU A 1 94 ? -23.121 2.073 24.509 1.00 91.56 94 GLU A O 1
ATOM 770 N N . GLU A 1 95 ? -21.739 0.306 24.499 1.00 90.12 95 GLU A N 1
ATOM 771 C CA . GLU A 1 95 ? -22.288 -0.325 25.707 1.00 90.12 95 GLU A CA 1
ATOM 772 C C . GLU A 1 95 ? -22.223 0.624 26.913 1.00 90.12 95 GLU A C 1
ATOM 774 O O .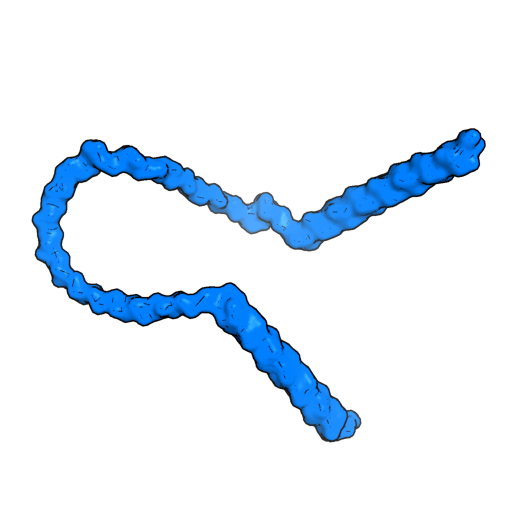 GLU A 1 95 ? -23.233 0.840 27.584 1.00 90.12 95 GLU A O 1
ATOM 779 N N . ARG A 1 96 ? -21.078 1.291 27.126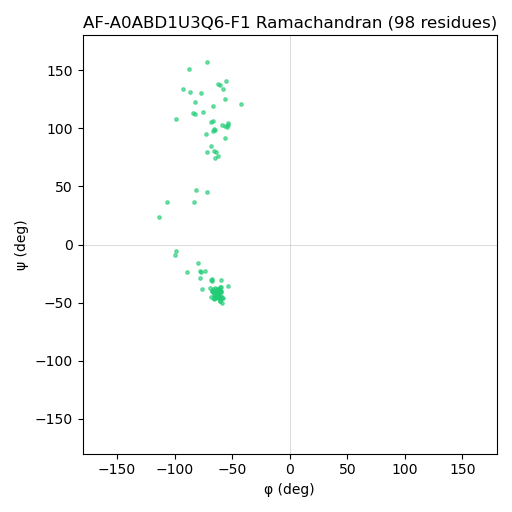 1.00 87.69 96 ARG A N 1
ATOM 780 C CA . ARG A 1 96 ? -20.934 2.300 28.189 1.00 87.69 96 ARG A CA 1
ATOM 781 C C . ARG A 1 96 ? -21.887 3.482 28.006 1.00 87.69 96 ARG A C 1
ATOM 783 O O . ARG A 1 96 ? -22.393 4.009 28.988 1.00 87.69 96 ARG A O 1
ATOM 790 N N . ARG A 1 97 ? -22.113 3.916 26.763 1.00 87.19 97 ARG A N 1
ATOM 791 C CA . ARG A 1 97 ? -23.011 5.036 26.443 1.00 87.19 97 ARG A CA 1
ATOM 792 C C . ARG A 1 97 ? -24.476 4.708 26.717 1.00 87.19 97 ARG A C 1
ATOM 794 O O . ARG A 1 97 ? -25.238 5.619 26.997 1.00 87.19 97 ARG A O 1
ATOM 801 N N . VAL A 1 98 ? -24.870 3.444 26.581 1.00 84.00 98 VAL A N 1
ATOM 802 C CA . VAL A 1 98 ? -26.233 2.979 26.881 1.00 84.00 98 VAL A CA 1
ATOM 803 C C . VAL A 1 98 ? -26.451 2.829 28.391 1.00 84.00 98 VAL A C 1
ATOM 805 O O . VAL A 1 98 ? -27.574 2.987 28.861 1.00 84.00 98 VAL A O 1
ATOM 808 N N . GLU A 1 99 ? -25.394 2.532 29.150 1.00 69.81 99 GLU A N 1
ATOM 809 C CA . GLU A 1 99 ? -25.453 2.355 30.607 1.00 69.81 99 GLU A CA 1
ATOM 810 C C . GLU A 1 99 ? -25.541 3.682 31.397 1.00 69.81 99 GLU A C 1
ATOM 812 O O . GLU A 1 99 ? -26.042 3.683 32.522 1.00 69.81 99 GLU A O 1
ATOM 817 N N . THR A 1 100 ? -25.094 4.806 30.822 1.00 56.97 100 THR A N 1
ATOM 818 C CA . THR A 1 100 ? -25.145 6.161 31.422 1.00 56.97 100 THR A CA 1
ATOM 819 C C . THR A 1 100 ? -26.269 7.025 30.873 1.00 56.97 100 THR A C 1
ATOM 821 O O . THR A 1 100 ? -26.964 7.670 31.689 1.00 56.97 100 THR A O 1
#

Solvent-accessible surface area (backbone atoms only — not comparable to full-atom values): 6551 Å² total; per-residue (Å²): 135,64,68,66,64,54,51,53,52,48,50,56,50,52,52,52,51,52,53,51,50,50,54,51,56,70,69,44,74,85,75,76,79,72,79,72,77,81,74,84,72,88,68,90,72,87,72,84,63,81,82,69,76,77,62,78,80,76,75,79,82,83,86,77,54,80,90,77,49,85,48,73,69,57,52,56,52,54,54,53,51,51,50,52,50,52,51,51,52,51,49,55,52,49,55,53,60,73,76,106

Organism: NCBI:txid126358

Secondary structure (DSSP, 8-state):
--HHHHHHHHHHHHHHHHHHHHHHHHHS--------------------TTS---S---PPPP---TTTSPPHHHHHHHHHHHHHHHHHHHHHHHHHHHH-

Radius of gyration: 28.97 Å; Cα contacts (8 Å, |Δi|>4): 2; chains: 1; bounding box: 56×59×70 Å

Sequence (100 aa):
MNADAMEERGRRIREKLLLRQQEEAALMPEEEEEEVEEEEEESEYETNSEEEMMGIAMVKSVFVSKSERDTISEHVRLEAEERALEEAVKKMMEERRVET

pLDDT: mean 77.64, std 17.14, range [43.41, 96.88]

InterPro domains:
  IPR009730 Micro-fibrillar-associated protein 1, C-terminal [PF06991] (49-99)
  IPR033194 Microfibrillar-associated protein 1 [PTHR15327] (3-100)

Foldseek 3Di:
DDPVVVVVVVVVVVVVVVVVVVVVVVVDDPPPPPPPPPPPPPDPDPPPCPPVPPPDPPPPDDDDDPVRDDDPVNVVVVVVVVVVVVVVVVVVVVVVVVVD

Mean predicted aligned error: 19.21 Å